Protein AF-A0A6A1Q9K7-F1 (afdb_monomer_lite)

Radius of gyration: 13.77 Å; chains: 1; bounding box: 28×26×40 Å

Organism: Balaenoptera physalus (NCBI:txid9770)

Sequence (103 aa):
MTRDDSSGGWFPQEGGGISRVGVCKVMHPEGNGRSGFLIHGERQKDKLVVLECYVRKDLVYTKANPTFHHWKVDNRKFGLTFQSPADARAFDRGVRKAIEDLI

Secondary structure (DSSP, 8-state):
-B--TTT-S-B-GGG---EEEEEEEEE-SSSS--EEEEEEEEETTT--EEEEEE--TT-EEEEEETTEEEEEETTEEEEEE-SSHHHHHHHHHHHHHHHHT--

Structure (mmCIF, N/CA/C/O backbone):
data_AF-A0A6A1Q9K7-F1
#
_entry.id   AF-A0A6A1Q9K7-F1
#
loop_
_atom_site.group_PDB
_atom_site.id
_atom_site.type_symbol
_atom_site.label_atom_id
_atom_site.label_alt_id
_atom_site.label_comp_id
_atom_site.label_asym_id
_atom_site.label_entity_id
_atom_site.label_seq_id
_atom_site.pdbx_PDB_ins_code
_atom_site.Cartn_x
_atom_site.Cartn_y
_atom_site.Cartn_z
_atom_site.occupancy
_atom_site.B_iso_or_equiv
_atom_site.auth_seq_id
_atom_site.auth_comp_id
_atom_site.auth_asym_id
_atom_site.auth_atom_id
_atom_site.pdbx_PDB_model_num
ATOM 1 N N . MET A 1 1 ? -0.259 2.444 -6.683 1.00 95.38 1 MET A N 1
ATOM 2 C CA . MET A 1 1 ? -1.209 2.292 -7.802 1.00 95.38 1 MET A CA 1
ATOM 3 C C . MET A 1 1 ? -2.530 2.896 -7.382 1.00 95.38 1 MET A C 1
ATOM 5 O O . MET A 1 1 ? -2.922 2.720 -6.234 1.00 95.38 1 MET A O 1
ATOM 9 N N . THR A 1 2 ? -3.203 3.578 -8.291 1.00 93.31 2 THR A N 1
ATOM 10 C CA . THR A 1 2 ? -4.549 4.121 -8.095 1.00 93.31 2 THR A CA 1
ATOM 11 C C . THR A 1 2 ? -5.399 3.787 -9.318 1.00 93.31 2 THR A C 1
ATOM 13 O O . THR A 1 2 ? -4.875 3.333 -10.342 1.00 93.31 2 THR A O 1
ATOM 16 N N . ARG A 1 3 ? -6.711 3.921 -9.175 1.00 91.12 3 ARG A N 1
ATOM 17 C CA . ARG A 1 3 ? -7.685 3.668 -10.230 1.00 91.12 3 ARG A CA 1
ATOM 18 C C . ARG A 1 3 ? -8.852 4.624 -10.053 1.00 91.12 3 ARG A C 1
ATOM 20 O O . ARG A 1 3 ? -9.488 4.615 -8.999 1.00 91.12 3 ARG A O 1
ATOM 27 N N . 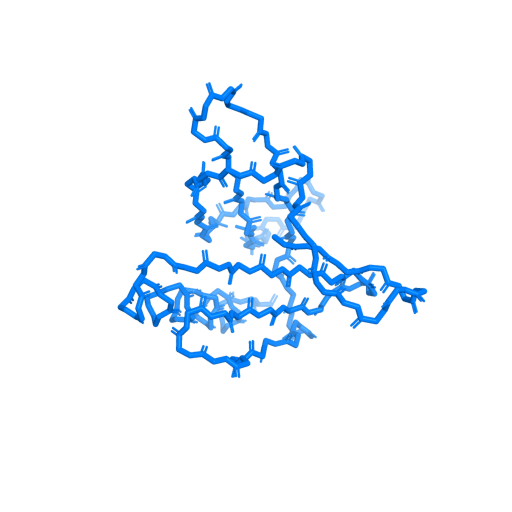ASP A 1 4 ? -9.139 5.395 -11.093 1.00 82.62 4 ASP A N 1
ATOM 28 C CA . ASP A 1 4 ? -10.389 6.137 -11.201 1.00 82.62 4 ASP A CA 1
ATOM 29 C C . ASP A 1 4 ? -11.508 5.223 -11.737 1.00 82.62 4 ASP A C 1
ATOM 31 O O . ASP A 1 4 ? -11.280 4.101 -12.210 1.00 82.62 4 ASP A O 1
ATOM 35 N N . ASP A 1 5 ? -12.751 5.677 -11.610 1.00 76.25 5 ASP A N 1
ATOM 36 C CA . ASP A 1 5 ? -13.909 4.920 -12.086 1.00 76.25 5 ASP A CA 1
ATOM 37 C C . ASP A 1 5 ? -14.100 5.020 -13.613 1.00 76.25 5 ASP A C 1
ATOM 39 O O . ASP A 1 5 ? -14.827 4.210 -14.184 1.00 76.25 5 ASP A O 1
ATOM 43 N N . SER A 1 6 ? -13.402 5.939 -14.288 1.00 75.50 6 SER A N 1
ATOM 44 C CA . SER A 1 6 ? -13.527 6.212 -15.726 1.00 75.50 6 SER A CA 1
ATOM 45 C C . SER A 1 6 ? -12.619 5.373 -16.628 1.00 75.50 6 SER A C 1
ATOM 47 O O . SER A 1 6 ? -13.023 5.031 -17.735 1.00 75.50 6 SER A O 1
ATOM 49 N N . SER A 1 7 ? -11.399 5.033 -16.198 1.00 67.56 7 SER A N 1
ATOM 50 C CA . SER A 1 7 ? -10.381 4.420 -17.075 1.00 67.56 7 SER A CA 1
ATOM 51 C C . SER A 1 7 ? -10.344 2.890 -17.041 1.00 67.56 7 SER A C 1
ATOM 53 O O . SER A 1 7 ? -9.723 2.262 -17.896 1.00 67.56 7 SER A O 1
ATOM 55 N N . GLY A 1 8 ? -10.964 2.257 -16.039 1.00 78.06 8 GLY A N 1
ATOM 56 C CA . GLY A 1 8 ? -10.977 0.797 -15.866 1.00 78.06 8 GLY A CA 1
ATOM 57 C C . GLY A 1 8 ? -9.627 0.157 -15.487 1.00 78.06 8 GLY A C 1
ATOM 58 O O . GLY A 1 8 ? -9.615 -0.942 -14.928 1.00 78.06 8 GLY A O 1
ATOM 59 N N . GLY A 1 9 ? -8.505 0.836 -15.730 1.00 88.56 9 GLY A N 1
ATOM 60 C 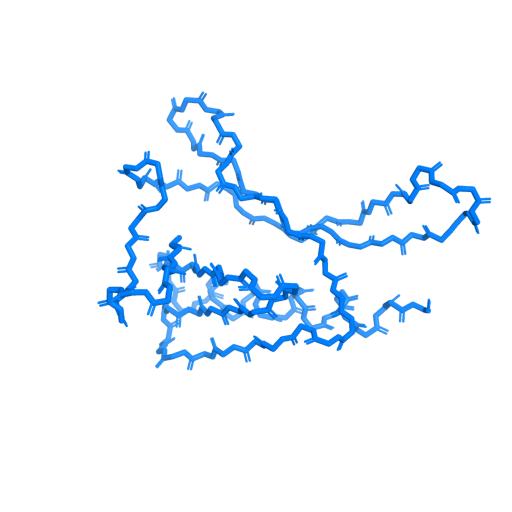CA . GLY A 1 9 ? -7.146 0.361 -15.481 1.00 88.56 9 GLY A CA 1
ATOM 61 C C . GLY A 1 9 ? -6.548 0.834 -14.154 1.00 88.56 9 GLY A C 1
ATOM 62 O O . GLY A 1 9 ? -7.049 1.742 -13.500 1.00 88.56 9 GLY A O 1
ATOM 63 N N . TRP A 1 10 ? -5.448 0.197 -13.753 1.00 93.75 10 TRP A N 1
ATOM 64 C CA . TRP A 1 10 ? -4.618 0.634 -12.628 1.00 93.75 10 TRP A CA 1
ATOM 65 C C . TRP A 1 10 ? -3.415 1.412 -13.145 1.00 93.75 10 TRP A C 1
ATOM 67 O O . TRP A 1 10 ? -2.723 0.932 -14.041 1.00 93.75 10 TRP A O 1
ATOM 77 N N . PHE A 1 11 ? -3.116 2.561 -12.541 1.00 92.69 11 PHE A N 1
ATOM 78 C CA . PHE A 1 11 ? -1.980 3.393 -12.936 1.00 92.69 11 PHE A CA 1
ATOM 79 C C . PHE A 1 11 ? -1.073 3.762 -11.751 1.00 92.69 11 PHE A C 1
ATOM 81 O O . PHE A 1 11 ? -1.502 3.723 -10.588 1.00 92.69 11 PHE A O 1
ATOM 88 N N . PRO A 1 12 ? 0.215 4.065 -12.004 1.00 92.19 12 PRO A N 1
ATOM 89 C CA . PRO A 1 12 ? 1.129 4.525 -10.967 1.00 92.19 12 PRO A CA 1
ATOM 90 C C . PRO A 1 12 ? 0.662 5.860 -10.385 1.00 92.19 12 PRO A C 1
ATOM 92 O O . PRO A 1 12 ? 0.298 6.773 -11.120 1.00 92.19 12 PRO A O 1
ATOM 95 N N . GLN A 1 13 ? 0.697 5.981 -9.061 1.00 89.94 13 GLN A N 1
ATOM 96 C CA . GLN A 1 13 ? 0.337 7.229 -8.390 1.00 89.94 13 GLN A CA 1
ATOM 97 C C . GLN A 1 13 ? 1.493 8.229 -8.494 1.00 89.94 13 GLN A C 1
ATOM 99 O O . GLN A 1 13 ? 2.641 7.835 -8.286 1.00 89.94 13 GLN A O 1
ATOM 104 N N . GLU A 1 14 ? 1.195 9.490 -8.826 1.00 87.31 14 GLU A N 1
ATOM 105 C CA . GLU A 1 14 ? 2.166 10.597 -8.894 1.00 87.31 14 GLU A CA 1
ATOM 106 C C . GLU A 1 14 ? 3.419 10.290 -9.743 1.00 87.31 14 GLU A C 1
ATOM 108 O O . GLU A 1 14 ? 4.536 10.661 -9.387 1.00 87.31 14 GLU A O 1
ATOM 113 N N . GLY A 1 15 ? 3.271 9.550 -10.849 1.00 84.06 15 GLY A N 1
ATOM 114 C CA . GLY A 1 15 ? 4.396 9.149 -11.711 1.00 84.06 15 GLY A CA 1
ATOM 115 C C . GLY A 1 15 ? 5.154 7.893 -11.253 1.00 84.06 15 GL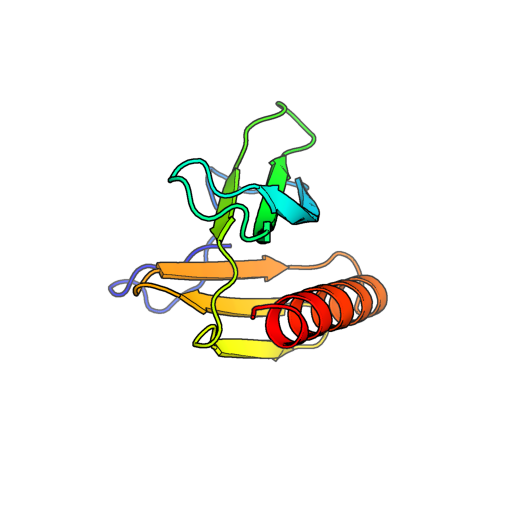Y A C 1
ATOM 116 O O . GLY A 1 15 ? 6.141 7.505 -11.875 1.00 84.06 15 GLY A O 1
ATOM 117 N N . GLY A 1 16 ? 4.688 7.214 -10.201 1.00 90.56 16 GLY A N 1
ATOM 118 C CA . GLY A 1 16 ? 5.215 5.925 -9.752 1.00 90.56 16 GLY A CA 1
ATOM 119 C C . GLY A 1 16 ? 6.498 6.016 -8.924 1.00 90.56 16 GLY A C 1
ATOM 120 O O . GLY A 1 16 ? 6.730 6.985 -8.198 1.00 90.56 16 GLY A O 1
ATOM 121 N N . GLY A 1 17 ? 7.319 4.965 -9.010 1.00 94.38 17 GLY A N 1
ATOM 122 C CA . GLY A 1 17 ? 8.541 4.789 -8.221 1.00 94.38 17 GLY A CA 1
ATOM 123 C C . GLY A 1 17 ? 8.371 3.874 -7.004 1.00 94.38 17 GLY A C 1
ATOM 124 O O . GLY A 1 17 ? 7.261 3.517 -6.606 1.00 94.38 17 GLY A O 1
ATOM 125 N N . ILE A 1 18 ? 9.499 3.474 -6.414 1.00 97.06 18 ILE A N 1
ATOM 126 C CA . ILE A 1 18 ? 9.517 2.608 -5.230 1.00 97.06 18 ILE A CA 1
ATOM 127 C C . ILE A 1 18 ? 9.176 3.426 -3.987 1.00 97.06 18 ILE A C 1
ATOM 129 O O . ILE A 1 18 ? 9.766 4.477 -3.731 1.00 97.06 18 ILE A O 1
ATOM 133 N N . SER A 1 19 ? 8.238 2.910 -3.197 1.00 97.94 19 SER A N 1
ATOM 134 C CA . SER A 1 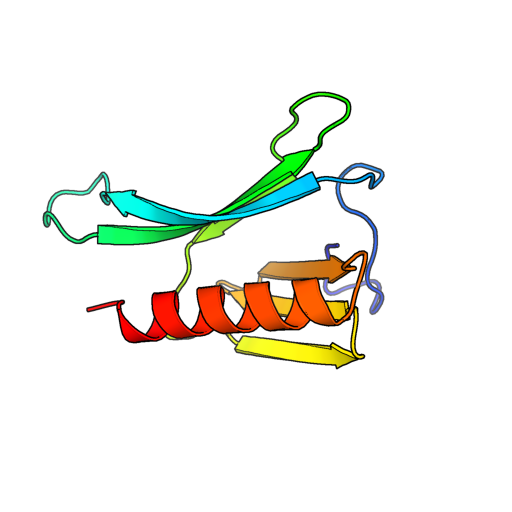19 ? 7.818 3.503 -1.928 1.00 97.94 19 SER A CA 1
ATOM 135 C C . SER A 1 19 ? 8.056 2.528 -0.782 1.00 97.94 19 SER A C 1
ATOM 137 O O . SER A 1 19 ? 7.889 1.321 -0.949 1.00 97.94 19 SER A O 1
ATOM 139 N N . ARG A 1 20 ? 8.444 3.040 0.390 1.00 97.81 20 ARG A N 1
ATOM 140 C CA . ARG A 1 20 ? 8.389 2.276 1.643 1.00 97.81 20 ARG A CA 1
ATOM 141 C C . ARG A 1 20 ? 6.958 2.353 2.142 1.00 97.81 20 ARG A C 1
ATOM 143 O O . ARG A 1 20 ? 6.480 3.441 2.448 1.00 97.81 20 ARG A O 1
ATOM 150 N N . VAL A 1 21 ? 6.287 1.209 2.186 1.00 98.19 21 VAL A N 1
ATOM 151 C CA . VAL A 1 21 ? 4.879 1.124 2.575 1.00 98.19 21 VAL A CA 1
ATOM 152 C C . VAL A 1 21 ? 4.741 0.245 3.807 1.00 98.19 21 VAL A C 1
ATOM 154 O O . VAL A 1 21 ? 5.320 -0.839 3.862 1.00 98.19 21 VAL A O 1
ATOM 157 N N . GLY A 1 22 ? 3.981 0.715 4.791 1.00 97.44 22 GLY A N 1
ATOM 158 C CA . GLY A 1 22 ? 3.742 0.013 6.047 1.00 97.44 22 GLY A CA 1
ATOM 159 C C . GLY A 1 22 ? 2.315 0.194 6.549 1.00 97.44 22 GLY A C 1
ATOM 160 O O . GLY A 1 22 ? 1.597 1.094 6.113 1.00 97.44 22 GLY A O 1
ATOM 161 N N . VAL A 1 23 ? 1.917 -0.684 7.469 1.00 97.38 23 VAL A N 1
ATOM 162 C CA . VAL A 1 23 ? 0.676 -0.564 8.239 1.00 97.38 23 VAL A CA 1
ATOM 163 C C . VAL A 1 23 ? 1.058 -0.091 9.638 1.00 97.38 23 VAL A C 1
ATOM 165 O O . VAL A 1 23 ? 1.710 -0.819 10.385 1.00 97.38 23 VAL A O 1
ATOM 168 N N . CYS A 1 24 ? 0.704 1.144 9.972 1.00 94.44 24 CYS A N 1
ATOM 169 C CA . CYS A 1 24 ? 1.111 1.825 11.196 1.00 94.44 24 CYS A CA 1
ATOM 170 C C . CYS A 1 24 ? -0.073 1.931 12.158 1.00 94.44 24 CYS A C 1
ATOM 172 O O . CYS A 1 24 ? -1.171 2.293 11.741 1.00 94.44 24 CYS A O 1
ATOM 174 N N . LYS A 1 25 ? 0.143 1.672 13.451 1.00 92.94 25 LYS A N 1
ATOM 175 C CA . LYS A 1 25 ? -0.840 2.004 14.491 1.00 92.94 25 LYS A CA 1
ATOM 176 C C . LYS A 1 25 ? -0.802 3.512 14.742 1.00 92.94 25 LYS A C 1
ATOM 178 O O . LYS A 1 25 ? 0.277 4.071 14.919 1.00 92.94 25 LYS A O 1
ATOM 183 N N . VAL A 1 26 ? -1.960 4.160 14.760 1.00 91.81 26 VAL A N 1
ATOM 184 C CA . VAL A 1 26 ? -2.099 5.612 14.951 1.00 91.81 26 VAL A CA 1
ATOM 185 C C . VAL A 1 26 ? -3.123 5.908 16.043 1.00 91.81 26 VAL A C 1
ATOM 187 O O . VAL A 1 26 ? -4.059 5.139 16.248 1.00 91.81 26 VAL A O 1
ATOM 190 N N . MET A 1 27 ? -2.954 7.012 16.765 1.00 83.94 27 MET A N 1
ATOM 191 C CA . MET A 1 27 ? -3.962 7.492 17.717 1.00 83.94 27 MET A CA 1
ATOM 192 C C . MET A 1 27 ? -4.977 8.351 16.963 1.00 83.94 27 MET A C 1
ATOM 194 O O . MET A 1 27 ? -4.577 9.205 16.172 1.00 83.94 27 MET A O 1
ATOM 198 N N . HIS A 1 28 ? -6.277 8.138 17.182 1.00 67.56 28 HIS A N 1
ATOM 199 C CA . HIS A 1 28 ? -7.285 9.036 16.618 1.00 67.56 28 HIS A CA 1
ATOM 200 C C . HIS A 1 28 ? -7.187 10.419 17.288 1.00 67.56 28 HIS A C 1
ATOM 202 O O . HIS A 1 28 ? -7.227 10.478 18.519 1.00 67.56 28 HIS A O 1
ATOM 208 N N . PRO A 1 29 ? -7.105 11.523 16.519 1.00 56.75 29 PRO A N 1
ATOM 209 C CA . PRO A 1 29 ? -7.090 12.876 17.082 1.00 56.75 29 PRO A CA 1
ATOM 210 C C . PRO A 1 29 ? -8.382 13.236 17.836 1.00 56.75 29 PRO A C 1
ATOM 212 O O . PRO A 1 29 ? -8.352 14.022 18.776 1.00 56.75 29 PRO A O 1
ATOM 215 N N . GLU A 1 30 ? -9.518 12.639 17.459 1.00 58.00 30 GLU A N 1
ATOM 216 C CA . GLU A 1 30 ? -10.860 13.058 17.897 1.00 58.00 30 GLU A CA 1
ATOM 217 C C . GLU A 1 30 ? -11.404 12.297 19.128 1.00 58.00 30 GLU A C 1
ATOM 219 O O . GLU A 1 30 ? -12.547 11.855 19.171 1.00 58.00 30 GLU A O 1
ATOM 224 N N . GLY A 1 31 ? -10.590 12.172 20.180 1.00 51.22 31 GLY A N 1
ATOM 225 C CA . GLY A 1 31 ? -11.121 12.246 21.553 1.00 51.22 31 GLY A CA 1
ATOM 226 C C . GLY A 1 31 ? -11.556 10.973 22.289 1.00 51.22 31 GLY A C 1
ATOM 227 O O . GLY A 1 31 ? -11.795 11.059 23.488 1.00 51.22 31 GLY A O 1
ATOM 228 N N . ASN A 1 32 ? -11.580 9.784 21.677 1.00 58.44 32 ASN A N 1
ATOM 229 C CA . ASN A 1 32 ? -12.003 8.564 22.401 1.00 58.44 32 ASN A CA 1
ATOM 230 C C . ASN A 1 32 ? -10.851 7.647 22.856 1.00 58.44 32 ASN A C 1
ATOM 232 O O . ASN A 1 32 ? -11.106 6.534 23.314 1.00 58.44 32 ASN A O 1
ATOM 236 N N . GLY A 1 33 ? -9.585 8.048 22.674 1.00 60.72 33 GLY A N 1
ATOM 237 C CA . GLY A 1 33 ? -8.414 7.217 23.010 1.00 60.72 33 GLY A CA 1
ATOM 238 C C . GLY A 1 33 ? -8.299 5.917 22.197 1.00 60.72 33 GLY A C 1
ATOM 239 O O . GLY A 1 33 ? -7.454 5.072 22.487 1.00 60.72 33 GLY A O 1
ATOM 240 N N . ARG A 1 34 ? -9.145 5.739 21.174 1.00 68.06 34 ARG A N 1
ATOM 241 C CA . ARG A 1 34 ? -9.128 4.567 20.299 1.00 68.06 34 ARG A CA 1
ATOM 242 C C . ARG A 1 34 ? -7.950 4.678 19.339 1.00 68.06 34 ARG A C 1
ATOM 244 O O . ARG A 1 34 ? -7.762 5.699 18.680 1.00 68.06 34 ARG A O 1
ATOM 251 N N . SER A 1 35 ? -7.154 3.620 19.269 1.00 80.44 35 SER A N 1
ATOM 252 C CA . SER A 1 35 ? -6.107 3.487 18.265 1.00 80.44 35 SER A CA 1
ATOM 253 C C . SER A 1 35 ? -6.692 2.961 16.960 1.00 80.44 35 SER A C 1
ATOM 255 O O . SER A 1 35 ? -7.433 1.982 16.982 1.00 80.44 35 SER A O 1
ATOM 257 N N . GLY A 1 36 ? -6.324 3.579 15.846 1.00 91.31 36 GLY A N 1
ATOM 258 C CA . GLY A 1 36 ? -6.619 3.110 14.499 1.00 91.31 36 GLY A CA 1
ATOM 259 C C . GLY A 1 36 ? -5.367 2.581 13.812 1.00 91.31 36 GLY A C 1
ATOM 260 O O . GLY A 1 36 ? -4.280 2.530 14.396 1.00 91.31 36 GLY A O 1
ATOM 261 N N . PHE A 1 37 ? -5.513 2.228 12.540 1.00 95.19 37 PHE A N 1
ATOM 262 C CA . PHE A 1 37 ? -4.391 1.847 11.692 1.00 95.19 37 PHE A CA 1
ATOM 263 C C . PHE A 1 37 ? -4.396 2.658 10.399 1.00 95.19 37 PHE A C 1
ATOM 265 O O . PHE A 1 37 ? -5.449 2.963 9.842 1.00 95.19 37 PHE A O 1
ATOM 272 N N . LEU A 1 38 ? -3.204 2.996 9.922 1.00 95.62 38 LEU A N 1
ATOM 273 C CA . LEU A 1 38 ? -2.962 3.760 8.708 1.00 95.62 38 LEU A CA 1
ATOM 274 C C . LEU A 1 38 ? -2.048 2.949 7.794 1.00 95.62 38 LEU A C 1
ATOM 276 O O . LEU A 1 38 ? -0.959 2.546 8.197 1.00 95.62 38 LEU A O 1
ATOM 280 N N . ILE A 1 39 ? -2.468 2.736 6.552 1.00 97.69 39 ILE A N 1
ATOM 281 C CA . ILE A 1 39 ? -1.554 2.328 5.490 1.00 97.69 39 ILE A CA 1
ATOM 282 C C . ILE A 1 39 ? -0.867 3.597 4.991 1.00 97.69 39 ILE A C 1
ATOM 284 O O . ILE A 1 39 ? -1.524 4.473 4.425 1.00 97.69 39 ILE A O 1
ATOM 288 N N . HIS A 1 40 ? 0.442 3.678 5.214 1.00 97.69 40 HIS A N 1
ATOM 289 C CA . HIS A 1 40 ? 1.270 4.828 4.868 1.00 97.69 40 HIS A CA 1
ATOM 290 C C . HIS A 1 40 ? 2.349 4.412 3.869 1.00 97.69 40 HIS A C 1
ATOM 292 O O . HIS A 1 40 ? 3.044 3.416 4.085 1.00 97.69 40 HIS A O 1
ATOM 298 N N . GLY A 1 41 ? 2.495 5.169 2.783 1.00 97.69 41 GLY A N 1
ATOM 299 C CA . GLY A 1 41 ? 3.502 4.950 1.752 1.00 97.69 41 GLY A CA 1
ATOM 300 C C . GLY A 1 41 ? 4.260 6.223 1.401 1.00 97.69 41 GLY A C 1
ATOM 301 O O . GLY A 1 41 ? 3.691 7.155 0.833 1.00 97.69 41 GLY A O 1
ATOM 302 N N . GLU A 1 42 ? 5.563 6.214 1.675 1.00 97.81 42 GLU A N 1
ATOM 303 C CA . GLU A 1 42 ? 6.494 7.292 1.337 1.00 97.81 42 GLU A CA 1
ATOM 304 C C . GLU A 1 42 ? 7.383 6.860 0.169 1.00 97.81 42 GLU A C 1
ATOM 306 O O . GLU A 1 42 ? 8.056 5.821 0.226 1.00 97.81 42 GLU A O 1
ATOM 311 N N . ARG A 1 43 ? 7.414 7.660 -0.896 1.00 97.50 43 ARG A N 1
ATOM 312 C CA . ARG A 1 43 ? 8.273 7.410 -2.048 1.00 97.50 43 ARG A CA 1
ATOM 313 C C . ARG A 1 43 ? 9.737 7.635 -1.686 1.00 97.50 43 ARG A C 1
ATOM 315 O O . ARG A 1 43 ? 10.125 8.677 -1.170 1.00 97.50 43 ARG A O 1
ATOM 322 N N . GLN A 1 44 ? 10.589 6.660 -2.006 1.00 97.19 44 GLN A N 1
ATOM 323 C CA . GLN A 1 44 ? 11.993 6.681 -1.583 1.00 97.19 44 GLN A CA 1
ATOM 324 C C . GLN A 1 44 ? 12.797 7.825 -2.209 1.00 97.19 44 GLN A C 1
ATOM 326 O O . GLN A 1 44 ? 13.688 8.357 -1.551 1.00 97.19 44 GLN A O 1
ATOM 331 N N . LYS A 1 45 ? 12.482 8.182 -3.462 1.00 96.44 45 LYS A N 1
ATOM 332 C CA . LYS A 1 45 ? 13.237 9.151 -4.270 1.00 96.44 45 LYS A CA 1
ATOM 333 C C . LYS A 1 45 ? 13.216 10.562 -3.681 1.00 96.44 45 LYS A C 1
ATOM 335 O O . LYS A 1 45 ? 14.242 11.228 -3.675 1.00 96.44 45 LYS A O 1
ATOM 340 N N . ASP A 1 46 ? 12.049 11.018 -3.252 1.00 96.56 46 ASP A N 1
ATOM 341 C CA . ASP A 1 46 ? 11.774 12.421 -2.933 1.00 96.56 46 ASP A CA 1
ATOM 342 C C . ASP A 1 46 ? 11.032 12.601 -1.609 1.00 96.56 46 ASP A C 1
ATOM 344 O O . ASP A 1 46 ? 10.663 13.719 -1.267 1.00 96.56 46 ASP A O 1
ATOM 348 N N . LYS A 1 47 ? 10.827 11.512 -0.858 1.00 96.12 47 LYS A N 1
ATOM 349 C CA . LYS A 1 47 ? 10.125 11.519 0.430 1.00 96.12 47 LYS A CA 1
ATOM 350 C C . LYS A 1 47 ? 8.670 11.972 0.329 1.00 96.12 47 LYS A C 1
ATOM 352 O O . LYS A 1 47 ? 8.051 12.274 1.343 1.00 96.12 47 LYS A O 1
ATOM 357 N N . LEU A 1 48 ? 8.104 11.984 -0.880 1.00 96.56 48 LEU A N 1
ATOM 358 C CA . LEU A 1 48 ? 6.710 12.343 -1.075 1.00 96.56 48 LEU A CA 1
ATOM 359 C C . LEU A 1 48 ? 5.808 11.249 -0.500 1.00 96.56 48 LEU A C 1
ATOM 361 O O . LEU A 1 48 ? 5.940 10.070 -0.843 1.00 96.56 48 LEU A O 1
ATOM 365 N N . VAL A 1 49 ? 4.855 11.648 0.336 1.00 96.38 49 VAL A N 1
ATOM 366 C CA . VAL A 1 49 ? 3.785 10.766 0.798 1.00 96.38 49 VAL A CA 1
ATOM 367 C C . VAL A 1 49 ? 2.799 10.569 -0.352 1.00 96.38 49 VAL A C 1
ATOM 369 O O . VAL A 1 49 ? 2.095 11.487 -0.759 1.00 96.38 49 VAL A O 1
ATOM 372 N N . VAL A 1 50 ? 2.780 9.360 -0.912 1.00 95.62 50 VAL A N 1
ATOM 373 C CA . VAL A 1 50 ? 1.967 9.005 -2.091 1.00 95.62 50 VAL A CA 1
ATOM 374 C C . VAL A 1 50 ? 0.808 8.075 -1.745 1.00 95.62 50 VAL A C 1
ATOM 376 O O . VAL A 1 50 ? 0.007 7.731 -2.611 1.00 95.62 50 VAL A O 1
ATOM 379 N N . LEU A 1 51 ? 0.722 7.630 -0.492 1.00 95.88 51 LEU A N 1
ATOM 380 C CA . LEU A 1 51 ? -0.343 6.766 -0.006 1.00 95.88 51 LEU A CA 1
ATOM 381 C C . LEU A 1 51 ? -0.620 7.057 1.467 1.00 95.88 51 LEU A C 1
ATOM 383 O O . LEU A 1 51 ? 0.212 6.767 2.321 1.00 95.88 51 LEU A O 1
ATOM 387 N N . GLU A 1 52 ? -1.826 7.540 1.744 1.00 94.75 52 GLU A N 1
ATOM 388 C CA . GLU A 1 52 ? -2.401 7.614 3.086 1.00 94.75 52 GLU A CA 1
ATOM 389 C C . GLU A 1 52 ? -3.828 7.089 3.041 1.00 94.75 52 GLU A C 1
ATOM 391 O O . GLU A 1 52 ? -4.689 7.595 2.313 1.00 94.75 52 GLU A O 1
ATOM 396 N N . CYS A 1 53 ? -4.062 6.019 3.793 1.00 94.69 53 CYS A N 1
ATOM 397 C CA . CYS A 1 53 ? -5.328 5.312 3.795 1.00 94.69 53 CYS A CA 1
ATOM 398 C C . CYS A 1 53 ? -5.588 4.720 5.178 1.00 94.69 53 CYS A C 1
ATOM 400 O O . CYS A 1 53 ? -4.922 3.765 5.584 1.00 94.69 53 CYS A O 1
ATOM 402 N N . TYR A 1 54 ? -6.574 5.256 5.895 1.00 94.31 54 TYR A N 1
ATOM 403 C CA . TYR A 1 54 ? -7.023 4.653 7.145 1.00 94.31 54 TYR A CA 1
ATOM 404 C C . TYR A 1 54 ? -7.597 3.260 6.882 1.00 94.31 54 TYR A C 1
ATOM 406 O O . TYR A 1 54 ? -8.390 3.056 5.959 1.00 94.31 54 TYR A O 1
ATOM 414 N N . VAL A 1 55 ? -7.170 2.292 7.688 1.00 94.44 55 VAL A N 1
ATOM 415 C CA . VAL A 1 55 ? -7.721 0.939 7.677 1.00 94.44 55 VAL A CA 1
ATOM 416 C C . VAL A 1 55 ? -9.090 0.993 8.342 1.00 94.44 55 VAL A C 1
ATOM 418 O O . VAL A 1 55 ? -9.241 1.556 9.426 1.00 94.44 55 VAL A O 1
ATOM 421 N N . ARG A 1 56 ? -10.084 0.388 7.695 1.00 92.25 56 ARG A N 1
ATOM 422 C CA . ARG A 1 56 ? -11.447 0.266 8.213 1.00 92.25 56 ARG A CA 1
ATOM 423 C C . ARG A 1 56 ? -11.908 -1.185 8.182 1.00 92.25 56 ARG A C 1
ATOM 425 O O . ARG A 1 56 ? -11.363 -1.991 7.429 1.00 92.25 56 ARG A O 1
ATOM 432 N N . LYS A 1 57 ? -12.922 -1.509 8.990 1.00 90.31 57 LYS A N 1
ATOM 433 C CA . LYS A 1 57 ? -13.510 -2.860 9.059 1.00 90.31 57 LYS A CA 1
ATOM 434 C C . LYS A 1 57 ? -14.127 -3.309 7.732 1.00 90.31 57 LYS A C 1
ATOM 436 O O . LYS A 1 57 ? -14.148 -4.497 7.444 1.00 90.31 57 LYS A O 1
ATOM 441 N N . ASP A 1 58 ? -14.600 -2.365 6.927 1.00 89.50 58 ASP A N 1
ATOM 442 C CA . ASP A 1 58 ? -15.196 -2.583 5.608 1.00 89.50 58 ASP A CA 1
ATOM 443 C C . ASP A 1 58 ? -14.171 -2.532 4.459 1.00 89.50 58 ASP A C 1
ATOM 445 O O . ASP A 1 58 ? -14.553 -2.532 3.288 1.00 89.50 58 ASP A O 1
ATOM 449 N N . LEU A 1 59 ? -12.865 -2.502 4.762 1.00 94.19 59 LEU A N 1
ATOM 450 C CA . LEU A 1 59 ? -11.819 -2.525 3.744 1.00 94.19 59 LEU A CA 1
ATOM 451 C C . LEU A 1 59 ? -11.900 -3.823 2.931 1.00 94.19 59 LEU A C 1
ATOM 453 O O . LEU A 1 59 ? -11.693 -4.923 3.442 1.00 94.19 59 LEU A O 1
ATOM 457 N N . VAL A 1 60 ? -12.129 -3.687 1.625 1.00 95.94 60 VAL A N 1
ATOM 458 C CA . VAL A 1 60 ? -12.185 -4.829 0.703 1.00 95.94 60 VAL A CA 1
ATOM 459 C C . VAL A 1 60 ? -10.807 -5.044 0.092 1.00 95.94 60 VAL A C 1
ATOM 461 O O . VAL A 1 60 ? -10.417 -4.302 -0.808 1.00 95.94 60 VAL A O 1
ATOM 464 N N . TYR A 1 61 ? -10.067 -6.049 0.568 1.00 97.88 61 TYR A N 1
ATOM 465 C CA . TYR A 1 61 ? -8.721 -6.386 0.087 1.00 97.88 61 TYR A CA 1
ATOM 466 C C . TYR A 1 61 ? -8.758 -7.487 -0.981 1.00 97.88 61 TYR A C 1
ATOM 468 O O . TYR A 1 61 ? -9.300 -8.567 -0.761 1.00 97.88 61 TYR A O 1
ATOM 476 N N . THR A 1 62 ? -8.155 -7.239 -2.142 1.00 98.00 62 THR A N 1
ATOM 477 C CA . THR A 1 62 ? -8.117 -8.154 -3.290 1.00 98.00 62 THR A CA 1
ATOM 478 C C . THR A 1 62 ? -6.678 -8.479 -3.677 1.00 98.00 62 THR A C 1
ATOM 480 O O . THR A 1 62 ? -5.861 -7.589 -3.914 1.00 98.00 62 THR A O 1
ATOM 483 N N . LYS A 1 63 ? -6.379 -9.773 -3.802 1.00 98.38 63 LYS A N 1
ATOM 484 C CA . LYS A 1 63 ? -5.095 -10.288 -4.294 1.00 98.38 63 LYS A CA 1
ATOM 485 C C . LYS A 1 63 ? -5.240 -10.647 -5.771 1.00 98.38 63 LYS A C 1
ATOM 487 O O . LYS A 1 63 ? -5.584 -11.780 -6.090 1.00 98.38 63 LYS A O 1
ATOM 492 N N . ALA A 1 64 ? -5.047 -9.674 -6.658 1.00 97.62 64 ALA A N 1
ATOM 493 C CA . ALA A 1 64 ? -5.286 -9.858 -8.090 1.00 97.62 64 ALA A CA 1
ATOM 494 C C . ALA A 1 64 ? -4.263 -10.809 -8.736 1.00 97.62 64 ALA A C 1
ATOM 496 O O . ALA A 1 64 ? -4.615 -11.589 -9.614 1.00 97.62 64 ALA A O 1
ATOM 497 N N . ASN A 1 65 ? -3.005 -10.764 -8.290 1.00 98.12 65 ASN A N 1
ATOM 498 C CA . ASN A 1 65 ? -1.964 -11.736 -8.630 1.00 98.12 65 ASN A CA 1
ATOM 499 C C . ASN A 1 65 ? -0.874 -11.752 -7.525 1.00 98.12 65 ASN A C 1
ATOM 501 O O . ASN A 1 65 ? -0.977 -10.964 -6.581 1.00 98.12 65 ASN A O 1
ATOM 505 N N . PRO A 1 66 ? 0.169 -12.611 -7.600 1.00 98.62 66 PRO A N 1
ATOM 506 C CA . PRO A 1 66 ? 1.160 -12.761 -6.528 1.00 98.62 66 PRO A CA 1
ATOM 507 C C . PRO A 1 66 ? 1.923 -11.494 -6.123 1.00 98.62 66 PRO A C 1
ATOM 509 O O . PRO A 1 66 ? 2.467 -11.461 -5.023 1.00 98.62 66 PRO A O 1
ATOM 512 N N . THR A 1 67 ? 2.004 -10.484 -6.990 1.00 98.56 67 THR A N 1
ATOM 513 C CA . THR A 1 67 ? 2.717 -9.226 -6.724 1.00 98.56 67 THR A CA 1
ATOM 514 C C . THR A 1 67 ? 1.842 -7.997 -6.897 1.00 98.56 67 THR A C 1
ATOM 516 O O . THR A 1 67 ? 2.332 -6.891 -6.710 1.00 98.56 67 THR A O 1
ATOM 519 N N . PHE A 1 68 ? 0.555 -8.141 -7.202 1.00 98.44 68 PHE A N 1
ATOM 520 C CA . PHE A 1 68 ? -0.362 -7.019 -7.316 1.00 98.44 68 PHE A CA 1
ATOM 521 C C . PHE A 1 68 ? -1.588 -7.235 -6.439 1.00 98.44 68 PHE A C 1
ATOM 523 O O . PHE A 1 68 ? -2.455 -8.064 -6.732 1.00 98.44 68 PHE A O 1
ATOM 530 N N . HIS A 1 69 ? -1.655 -6.462 -5.357 1.00 98.62 69 HIS A N 1
ATOM 531 C CA . HIS A 1 69 ? -2.813 -6.418 -4.475 1.00 98.62 69 HIS A CA 1
ATOM 532 C C . HIS A 1 69 ? -3.427 -5.021 -4.496 1.00 98.62 69 HIS A C 1
ATOM 534 O O . HIS A 1 69 ? -2.733 -4.018 -4.679 1.00 98.62 69 HIS A O 1
ATOM 540 N N . HIS A 1 70 ? -4.731 -4.950 -4.267 1.00 98.06 70 HIS A N 1
ATOM 541 C CA . HIS A 1 70 ? -5.452 -3.693 -4.205 1.00 98.06 70 HIS A CA 1
ATOM 542 C C . HIS A 1 70 ? -6.593 -3.733 -3.203 1.00 98.06 70 HIS A C 1
ATOM 544 O O . HIS A 1 70 ? -7.072 -4.801 -2.835 1.00 98.06 70 HIS A O 1
ATOM 550 N N . TRP A 1 71 ? -7.051 -2.566 -2.773 1.00 97.62 71 TRP A N 1
ATOM 551 C CA . TRP A 1 71 ? -8.166 -2.449 -1.853 1.00 97.62 71 TRP A CA 1
ATOM 552 C C . TRP A 1 71 ? -9.041 -1.236 -2.135 1.00 97.62 71 TRP A C 1
ATOM 554 O O . TRP A 1 71 ? -8.634 -0.293 -2.820 1.00 97.62 71 TRP A O 1
ATOM 564 N N . LYS A 1 72 ? -10.266 -1.292 -1.609 1.00 95.19 72 LYS A N 1
ATOM 565 C CA . LYS A 1 72 ? -11.241 -0.202 -1.650 1.00 95.19 72 LYS A CA 1
ATOM 566 C C . LYS A 1 72 ? -11.653 0.185 -0.230 1.00 95.19 72 LYS A C 1
ATOM 568 O O . LYS A 1 72 ? -11.925 -0.697 0.581 1.00 95.19 72 LYS A O 1
ATOM 573 N N . VAL A 1 73 ? -11.717 1.488 0.035 1.00 91.94 73 VAL A N 1
ATOM 574 C CA . VAL A 1 73 ? -12.277 2.088 1.259 1.00 91.94 73 VAL A CA 1
ATOM 575 C C . VAL A 1 73 ? -12.798 3.493 0.930 1.00 91.94 73 VAL A C 1
ATOM 577 O O . VAL A 1 73 ? -12.175 4.188 0.132 1.00 91.94 73 VAL A O 1
ATOM 580 N N . ASP A 1 74 ? -13.946 3.909 1.474 1.00 88.56 74 ASP A N 1
ATOM 581 C CA . ASP A 1 74 ? -14.604 5.204 1.177 1.00 88.56 74 ASP A CA 1
ATOM 582 C C . ASP A 1 74 ? -14.683 5.543 -0.319 1.00 88.56 74 ASP A C 1
ATOM 584 O O . ASP A 1 74 ? -14.381 6.649 -0.761 1.00 88.56 74 ASP A O 1
ATOM 588 N N . ASN A 1 75 ? -15.010 4.551 -1.140 1.00 87.19 75 ASN A N 1
ATOM 589 C CA . ASN A 1 75 ? 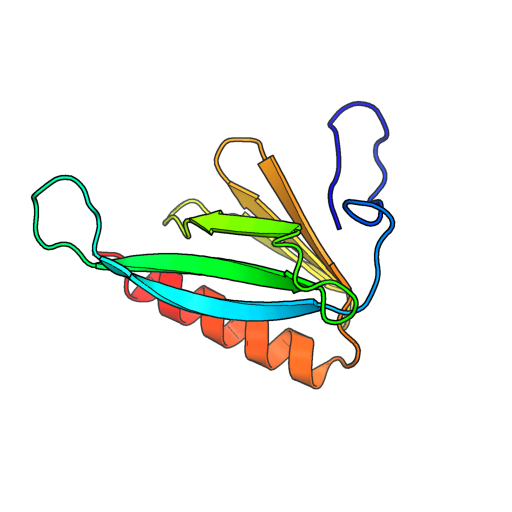-15.018 4.676 -2.596 1.00 87.19 75 ASN A CA 1
ATOM 590 C C . ASN A 1 75 ? -13.663 4.986 -3.273 1.00 87.19 75 ASN A C 1
ATOM 592 O O . ASN A 1 75 ? -13.594 5.034 -4.497 1.00 87.19 75 ASN A O 1
ATOM 596 N N . ARG A 1 76 ? -12.567 5.090 -2.519 1.00 90.56 76 ARG A N 1
ATOM 597 C CA . ARG A 1 76 ? -11.206 5.237 -3.045 1.00 90.56 76 ARG A CA 1
ATOM 598 C C . ARG A 1 76 ? -10.584 3.865 -3.274 1.00 90.56 76 ARG A C 1
ATOM 600 O O . ARG A 1 76 ? -10.754 2.950 -2.467 1.00 90.56 76 ARG A O 1
ATOM 607 N N . LYS A 1 77 ? -9.861 3.721 -4.383 1.00 94.62 77 LYS A N 1
ATOM 608 C CA . LYS A 1 77 ? -9.172 2.488 -4.780 1.00 94.62 77 LYS A CA 1
ATOM 609 C C . LYS A 1 77 ? -7.668 2.700 -4.710 1.00 94.62 77 LYS A C 1
ATOM 611 O O . LYS A 1 77 ? -7.132 3.605 -5.341 1.00 94.62 77 LYS A O 1
ATOM 616 N N . PHE A 1 78 ? -6.991 1.823 -3.988 1.00 96.44 78 PHE A N 1
ATOM 617 C CA . PHE A 1 78 ? -5.544 1.849 -3.816 1.00 96.44 78 PHE A CA 1
ATOM 618 C C . PHE A 1 78 ? -4.967 0.499 -4.205 1.00 96.44 78 PHE A C 1
ATOM 620 O O . PHE A 1 78 ? -5.620 -0.527 -4.044 1.00 96.44 78 PHE A O 1
ATOM 627 N N . GLY A 1 79 ? -3.734 0.479 -4.689 1.00 97.56 79 GLY A N 1
ATOM 628 C CA . GLY A 1 79 ? -3.053 -0.766 -5.000 1.00 97.56 79 GLY A CA 1
ATOM 629 C C . GLY A 1 79 ? -1.546 -0.659 -4.893 1.00 97.56 79 GLY A C 1
ATOM 630 O O . GLY A 1 79 ? -0.964 0.424 -4.993 1.00 97.56 79 GLY A O 1
ATOM 631 N N . LEU A 1 80 ? -0.910 -1.808 -4.723 1.00 98.31 80 LEU A N 1
ATOM 632 C CA . LEU A 1 80 ? 0.533 -1.952 -4.633 1.00 98.31 80 LEU A CA 1
ATOM 633 C C . LEU A 1 80 ? 0.987 -3.037 -5.594 1.00 98.31 80 LEU A C 1
ATOM 635 O O . LEU A 1 80 ? 0.452 -4.146 -5.585 1.00 98.31 80 LEU A O 1
ATOM 639 N N . THR A 1 81 ? 2.005 -2.701 -6.379 1.00 98.06 81 THR A N 1
ATOM 640 C CA . THR A 1 81 ? 2.819 -3.679 -7.092 1.00 98.06 81 THR A CA 1
ATOM 641 C C . THR A 1 81 ? 4.067 -3.928 -6.252 1.00 98.06 81 THR A C 1
ATOM 643 O O . THR A 1 81 ? 4.883 -3.025 -6.070 1.00 98.06 81 THR A O 1
ATOM 646 N N . PHE A 1 82 ? 4.182 -5.124 -5.691 1.00 98.44 82 PHE A N 1
ATOM 647 C CA . PHE A 1 82 ? 5.273 -5.540 -4.819 1.00 98.44 82 PHE A CA 1
ATOM 648 C C . PHE A 1 82 ? 6.481 -6.009 -5.628 1.00 98.44 82 PHE A C 1
ATOM 650 O O . PHE A 1 82 ? 6.339 -6.574 -6.712 1.00 98.44 82 PHE A O 1
ATOM 657 N N . GLN A 1 83 ? 7.676 -5.827 -5.063 1.00 97.62 83 GLN A N 1
ATOM 658 C CA . GLN A 1 83 ? 8.920 -6.314 -5.667 1.00 97.62 83 GLN A CA 1
ATOM 659 C C . GLN A 1 83 ? 9.027 -7.844 -5.613 1.00 97.62 83 GLN A C 1
ATOM 661 O O . GLN A 1 83 ? 9.699 -8.440 -6.451 1.00 97.62 83 GLN A O 1
ATOM 666 N N . SER A 1 84 ? 8.343 -8.491 -4.661 1.00 98.44 84 SER A N 1
ATOM 667 C CA . SER A 1 84 ? 8.300 -9.946 -4.549 1.00 98.44 84 SER A CA 1
ATOM 668 C C . SER A 1 84 ? 6.951 -10.461 -4.019 1.00 98.44 84 SER A C 1
ATOM 670 O O . SER A 1 84 ? 6.259 -9.759 -3.273 1.00 98.44 84 SER A O 1
ATOM 672 N N . PRO A 1 85 ? 6.581 -11.723 -4.317 1.00 98.75 85 PRO A N 1
ATOM 673 C CA . PRO A 1 85 ? 5.428 -12.363 -3.685 1.00 98.75 85 PRO A CA 1
ATOM 674 C C . PRO A 1 85 ? 5.555 -12.505 -2.162 1.00 98.75 85 PRO A C 1
ATOM 676 O O . PRO A 1 85 ? 4.550 -12.622 -1.461 1.00 98.75 85 PRO A O 1
ATOM 679 N N . ALA A 1 86 ? 6.781 -12.541 -1.632 1.00 98.62 86 ALA A N 1
ATOM 680 C CA . ALA A 1 86 ? 7.015 -12.620 -0.194 1.00 98.62 86 ALA A CA 1
ATOM 681 C C . ALA A 1 86 ? 6.595 -11.321 0.506 1.00 98.62 86 ALA A C 1
ATOM 683 O O . ALA A 1 86 ? 5.868 -11.386 1.501 1.00 98.62 86 ALA A O 1
ATOM 684 N N . ASP A 1 87 ? 6.959 -10.168 -0.064 1.00 98.56 87 ASP A N 1
ATOM 685 C CA . ASP A 1 87 ? 6.549 -8.850 0.436 1.00 98.56 87 ASP A CA 1
ATOM 686 C C . ASP A 1 87 ? 5.032 -8.686 0.371 1.00 98.56 87 ASP A C 1
ATOM 688 O O . ASP A 1 87 ? 4.408 -8.260 1.343 1.00 98.56 87 ASP A O 1
ATOM 692 N N . ALA A 1 88 ? 4.421 -9.117 -0.737 1.00 98.69 88 ALA A N 1
ATOM 693 C CA . ALA A 1 88 ? 2.974 -9.082 -0.916 1.00 98.69 88 ALA A CA 1
ATOM 694 C C . ALA A 1 88 ? 2.244 -9.871 0.188 1.00 98.69 88 ALA A C 1
ATOM 696 O O . ALA A 1 88 ? 1.284 -9.383 0.788 1.00 98.69 88 ALA A O 1
ATOM 697 N N . ARG A 1 89 ? 2.735 -11.077 0.517 1.00 98.62 89 ARG A N 1
ATOM 698 C CA . ARG A 1 89 ? 2.197 -11.895 1.617 1.00 98.62 89 ARG A CA 1
ATOM 699 C C . ARG A 1 89 ? 2.444 -11.272 2.990 1.00 98.62 89 ARG A C 1
ATOM 701 O O . ARG A 1 89 ? 1.588 -11.393 3.862 1.00 98.62 89 ARG A O 1
ATOM 708 N N . ALA A 1 90 ? 3.611 -10.672 3.218 1.00 98.56 90 ALA A N 1
ATOM 709 C CA . ALA A 1 90 ? 3.919 -10.010 4.484 1.00 98.56 90 ALA A CA 1
ATOM 710 C C . ALA A 1 90 ? 2.987 -8.816 4.723 1.00 98.56 90 ALA A C 1
ATOM 712 O O . ALA A 1 90 ? 2.405 -8.695 5.801 1.00 98.56 90 ALA A O 1
ATOM 713 N N . PHE A 1 91 ? 2.776 -8.003 3.690 1.00 98.56 91 PHE A N 1
ATOM 714 C CA . PHE A 1 91 ? 1.873 -6.864 3.738 1.00 98.56 91 PHE A CA 1
ATOM 715 C C . PHE A 1 91 ? 0.411 -7.289 3.950 1.00 98.56 91 PHE A C 1
ATOM 717 O O . PHE A 1 91 ? -0.255 -6.750 4.828 1.00 98.56 91 PHE A O 1
ATOM 724 N N . ASP A 1 92 ? -0.067 -8.311 3.230 1.00 98.50 92 ASP A N 1
ATOM 725 C CA . ASP A 1 92 ? -1.407 -8.896 3.418 1.00 98.50 92 ASP A CA 1
ATOM 726 C C . ASP A 1 92 ? -1.649 -9.355 4.871 1.00 98.50 92 ASP A C 1
ATOM 728 O O . ASP A 1 92 ? -2.693 -9.069 5.457 1.00 98.50 92 ASP A O 1
ATOM 732 N N . ARG A 1 93 ? -0.664 -10.011 5.506 1.00 98.25 93 ARG A N 1
ATOM 733 C CA . ARG A 1 93 ? -0.749 -10.363 6.937 1.00 98.25 93 ARG A CA 1
ATOM 734 C C . ARG A 1 93 ? -0.862 -9.136 7.839 1.00 98.25 93 ARG A C 1
ATOM 736 O O . ARG A 1 93 ? -1.680 -9.154 8.754 1.00 98.25 93 ARG A O 1
ATOM 743 N N . GLY A 1 94 ? -0.084 -8.088 7.570 1.00 97.94 94 GLY A N 1
ATOM 744 C CA . GLY A 1 94 ? -0.140 -6.836 8.327 1.00 97.94 94 GLY A CA 1
ATOM 745 C C . GLY A 1 94 ? -1.500 -6.142 8.228 1.00 97.94 94 GLY A C 1
ATOM 746 O O . GLY A 1 94 ? -2.054 -5.738 9.246 1.00 97.94 94 GLY A O 1
ATOM 747 N N . VAL A 1 95 ? -2.075 -6.065 7.022 1.00 97.75 95 VAL A N 1
ATOM 748 C CA . VAL A 1 95 ? -3.404 -5.467 6.805 1.00 97.75 95 VAL A CA 1
ATOM 749 C C . VAL A 1 95 ? -4.489 -6.265 7.524 1.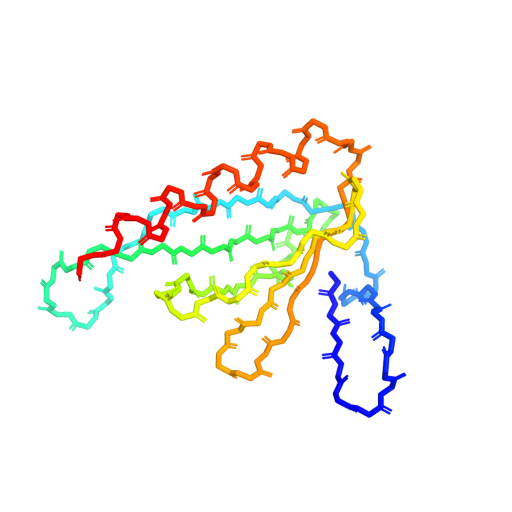00 97.75 95 VAL A C 1
ATOM 751 O O . VAL A 1 95 ? -5.305 -5.676 8.227 1.00 97.75 95 VAL A O 1
ATOM 754 N N . ARG A 1 96 ? -4.481 -7.600 7.410 1.00 96.62 96 ARG A N 1
ATOM 755 C CA . ARG A 1 96 ? -5.463 -8.453 8.097 1.00 96.62 96 ARG A CA 1
ATOM 756 C C . ARG A 1 96 ? -5.403 -8.283 9.613 1.00 96.62 96 ARG A C 1
ATOM 758 O O . ARG A 1 96 ? -6.440 -8.067 10.228 1.00 96.62 96 ARG A O 1
ATOM 765 N N . LYS A 1 97 ? -4.197 -8.301 10.190 1.00 96.19 97 LYS A N 1
ATOM 766 C CA . LYS A 1 97 ? -4.015 -8.106 11.633 1.00 96.19 97 LYS A CA 1
ATOM 767 C C . LYS A 1 97 ? -4.524 -6.740 12.091 1.00 96.19 97 LYS A C 1
ATOM 769 O O . LYS A 1 97 ? -5.169 -6.647 13.126 1.00 96.19 97 LYS A O 1
ATOM 774 N N . ALA A 1 98 ? -4.261 -5.692 11.310 1.00 95.38 98 ALA A N 1
ATOM 775 C CA . ALA A 1 98 ? -4.767 -4.358 11.602 1.00 95.38 98 ALA A CA 1
ATOM 776 C C . ALA A 1 98 ? -6.301 -4.304 11.592 1.00 95.38 98 ALA A C 1
ATOM 778 O O . ALA A 1 98 ? -6.875 -3.675 12.469 1.00 95.38 98 ALA A O 1
ATOM 779 N N . ILE A 1 99 ? -6.964 -4.976 10.643 1.00 93.94 99 ILE A N 1
ATOM 780 C CA . ILE A 1 99 ? -8.434 -5.046 10.587 1.00 93.94 99 ILE A CA 1
ATOM 781 C C . ILE A 1 99 ? -9.003 -5.811 11.788 1.00 93.94 99 ILE A C 1
ATOM 783 O O . ILE A 1 99 ? -9.972 -5.351 12.385 1.00 93.94 99 ILE A O 1
ATOM 787 N N . GLU A 1 100 ? -8.401 -6.947 12.153 1.00 93.31 100 GLU A N 1
ATOM 788 C CA . GLU A 1 100 ? -8.792 -7.749 13.325 1.00 93.31 100 GLU A CA 1
ATOM 789 C C . GLU A 1 100 ? -8.688 -6.951 14.635 1.00 93.31 100 GLU A C 1
ATOM 791 O O . GLU A 1 100 ? -9.529 -7.102 15.518 1.00 93.31 100 GLU A O 1
ATOM 796 N N . ASP A 1 101 ? -7.692 -6.068 14.738 1.00 92.25 101 ASP A N 1
ATOM 797 C CA . ASP A 1 101 ? -7.436 -5.243 15.923 1.00 92.25 101 ASP A CA 1
ATOM 798 C C . ASP A 1 101 ? -8.253 -3.939 15.971 1.00 92.25 101 ASP A C 1
ATOM 800 O O . ASP A 1 101 ? -8.148 -3.188 16.946 1.00 92.25 101 ASP A O 1
ATOM 804 N N . LEU A 1 102 ? -9.054 -3.628 14.943 1.00 88.56 102 LEU A N 1
ATOM 805 C CA . LEU A 1 102 ? -9.992 -2.506 15.006 1.00 88.56 102 LEU A CA 1
ATOM 806 C C . LEU A 1 102 ? -11.131 -2.864 15.974 1.00 88.56 102 LEU A C 1
ATOM 808 O O . LEU A 1 102 ? -11.961 -3.726 15.680 1.00 88.56 102 LEU A O 1
ATOM 812 N N . ILE A 1 103 ? -11.202 -2.177 17.116 1.00 70.56 103 ILE A N 1
ATOM 813 C CA . ILE A 1 103 ? -12.266 -2.334 18.126 1.00 70.56 103 ILE A CA 1
ATOM 814 C C . ILE A 1 103 ? -13.457 -1.440 17.782 1.00 70.56 103 ILE A C 1
ATOM 816 O O . ILE A 1 103 ? -13.301 -0.198 17.752 1.00 70.56 103 ILE A O 1
#

InterPro domains:
  IPR000697 WH1/EVH1 domain [PF00568] (32-98)
  IPR000697 WH1/EVH1 domain [PS50229] (1-102)
  IPR000697 WH1/EVH1 domain [SM00461] (1-99)
  IPR011993 PH-like domain superfamily [G3DSA:2.30.29.30] (1-103)
  IPR041937 SPRE, EVH1 domain [cd10574] (1-103)

Foldseek 3Di:
DWDDPPPPDDDAFPNHADWDWDWDWAADPPPPRFIWIWTWIAHPPPRDTRDTDTQELPWDWDPPDLQKIWIDDPNTIDIGRHPGSVVVVVRVVRSVVRSVPRD

pLDDT: mean 91.53, std 10.49, range [51.22, 98.75]